Protein AF-A0A7S2NGG2-F1 (afdb_monomer)

InterPro domains:
  IPR005821 Ion transport domain [PF00520] (31-151)
  IPR027359 Voltage-dependent channel domain superfamily [G3DSA:1.20.120.350] (20-150)
  IPR050599 Voltage-dependent calcium channel alpha-1 subunit [PTHR45628] (9-150)

Sequence (159 aa):
EPHELGPFMRRVQAIQEQGVEVLDSTEVQIASACMIMLNAVVIGLETDIEWIGWNWVENLFLILFTTELAVRMLIITPKSYFACQDNPELVWNLFDFTIVSMGLVDFCATVLAPNGTSPGGFATVFRIIRLCRILRMFRIIRFLKQLYLLAYGFVEAAL

Secondary structure (DSSP, 8-state):
--TT--HHHHHHHHHHHHHHHHHHSHHHHHHHHHHHHHHHHHHHHHHH---TTHHHHHHHHHHHHHHHHHHHHHHHHHHHHHS-SS-THHHHHHHHHHHHHHHHHHHHHHHH--S----THHHHHHHHHHHHGGGGGGGHHHHHHHHHHHHHHHHHHH-

Foldseek 3Di:
DPPDDDPVNVVLVVQLVVLVVVCPDPVNVVVLVVLLVVLVVLVVVVVVDPDPCSVVVNLVSLVVNLVSLVSVCVSCVVVVVVVPDDDPVVVVSVVVVVLSVLSVVLVVCCVVPVDDDDDPVVVVSNVVNVVSPVVVSCVVVVVVVVVVVVVVVVVVVVD

Structure (mmCIF, N/CA/C/O backbone):
data_AF-A0A7S2NGG2-F1
#
_entry.id   AF-A0A7S2NGG2-F1
#
loop_
_atom_site.group_PDB
_atom_site.id
_atom_site.type_symbol
_atom_site.label_atom_id
_atom_site.label_alt_id
_atom_site.label_comp_id
_atom_site.label_asym_id
_atom_site.label_entity_id
_atom_site.label_seq_id
_atom_site.pdbx_PDB_ins_code
_atom_site.Cartn_x
_atom_site.Cartn_y
_atom_site.Cartn_z
_atom_site.occupancy
_atom_site.B_iso_or_equiv
_atom_site.auth_seq_id
_atom_site.auth_comp_id
_atom_site.auth_asym_id
_atom_site.auth_atom_id
_atom_site.pdbx_PDB_model_num
ATOM 1 N N . GLU A 1 1 ? -19.816 15.841 28.993 1.00 41.50 1 GLU A N 1
ATOM 2 C CA . GLU A 1 1 ? -21.142 15.400 28.507 1.00 41.50 1 GLU A CA 1
ATOM 3 C C . GLU A 1 1 ? -21.138 15.382 26.978 1.00 41.50 1 GLU A C 1
ATOM 5 O O . GLU A 1 1 ? -20.596 16.317 26.405 1.00 41.50 1 GLU A O 1
ATOM 10 N N . PRO A 1 2 ? -21.660 14.338 26.306 1.00 49.88 2 PRO A N 1
ATOM 11 C CA . PRO A 1 2 ? -21.612 14.179 24.845 1.00 49.88 2 PRO A CA 1
ATOM 12 C C . PRO A 1 2 ? -22.859 14.735 24.116 1.00 49.88 2 PRO A C 1
ATOM 14 O O . PRO A 1 2 ? -23.232 14.263 23.043 1.00 49.88 2 PRO A O 1
ATOM 17 N N . HIS A 1 3 ? -23.530 15.728 24.697 1.00 54.78 3 HIS A N 1
ATOM 18 C CA . HIS A 1 3 ? -24.519 16.569 24.017 1.00 54.78 3 HIS A CA 1
ATOM 19 C C . HIS A 1 3 ? -23.716 17.757 23.465 1.00 54.78 3 HIS A C 1
ATOM 21 O O . HIS A 1 3 ? -23.214 18.531 24.260 1.00 54.78 3 HIS A O 1
ATOM 27 N N . GLU A 1 4 ? -23.360 17.884 22.184 1.00 59.75 4 GLU A N 1
ATOM 28 C CA . GLU A 1 4 ? -24.245 18.193 21.059 1.00 59.75 4 GLU A CA 1
ATOM 29 C C . GLU A 1 4 ? -23.593 17.799 19.708 1.00 59.75 4 GLU A C 1
ATOM 31 O O . GLU A 1 4 ? -23.148 18.642 18.930 1.00 59.75 4 GLU A O 1
ATOM 36 N N . LEU A 1 5 ? -23.515 16.508 19.368 1.00 60.72 5 LEU A N 1
ATOM 37 C CA . LEU A 1 5 ? -23.201 16.127 17.982 1.00 60.72 5 LEU A CA 1
ATOM 38 C C . LEU A 1 5 ? -24.435 16.376 17.107 1.00 60.72 5 LEU A C 1
ATOM 40 O O . LEU A 1 5 ? -25.427 15.645 17.195 1.00 60.72 5 LEU A O 1
ATOM 44 N N . GLY A 1 6 ? -24.368 17.415 16.269 1.00 73.44 6 GLY A N 1
ATOM 45 C CA . GLY A 1 6 ? -25.414 17.747 15.304 1.00 73.44 6 GLY A CA 1
ATOM 46 C C . GLY A 1 6 ? -25.789 16.553 14.406 1.00 73.44 6 GLY A C 1
ATOM 47 O O . GLY A 1 6 ? -24.982 15.640 14.207 1.00 73.44 6 GLY A O 1
ATOM 48 N N . PRO A 1 7 ? -27.001 16.535 13.821 1.00 74.12 7 PRO A N 1
ATOM 49 C CA . PRO A 1 7 ? -27.528 15.390 13.067 1.00 74.12 7 PRO A CA 1
ATOM 50 C C . PRO A 1 7 ? -26.636 14.957 11.891 1.00 74.12 7 PRO A C 1
ATOM 52 O O . PRO A 1 7 ? -26.624 13.782 11.526 1.00 74.12 7 PRO A O 1
ATOM 55 N N . PHE A 1 8 ? -25.847 15.880 11.335 1.00 72.81 8 PHE A N 1
ATOM 56 C CA . PHE A 1 8 ? -24.814 15.583 10.343 1.00 72.81 8 PHE A CA 1
ATOM 57 C C . PHE A 1 8 ? -23.698 14.691 10.909 1.00 72.81 8 PHE A C 1
ATOM 59 O O . PHE A 1 8 ? -23.354 13.679 10.304 1.00 72.81 8 PHE A O 1
ATOM 66 N N . MET A 1 9 ? -23.187 15.004 12.100 1.00 69.44 9 MET A N 1
ATOM 67 C CA . MET A 1 9 ? -22.082 14.257 12.701 1.00 69.44 9 MET A CA 1
ATOM 68 C C . MET A 1 9 ? -22.483 12.847 13.126 1.00 69.44 9 MET A C 1
ATOM 70 O O . MET A 1 9 ? -21.687 11.925 12.992 1.00 69.44 9 MET A O 1
ATOM 74 N N . ARG A 1 10 ? -23.735 12.647 13.558 1.00 72.50 10 ARG A N 1
ATOM 75 C CA . ARG A 1 10 ? -24.257 11.301 13.848 1.00 72.50 10 ARG A CA 1
ATOM 76 C C . ARG A 1 10 ? -24.290 10.415 12.604 1.00 72.50 10 ARG A C 1
ATOM 78 O O . ARG A 1 10 ? -23.980 9.233 12.687 1.00 72.50 10 ARG A O 1
ATOM 85 N N . ARG A 1 11 ? -24.628 10.985 11.440 1.00 75.81 11 ARG A N 1
ATOM 86 C CA . ARG A 1 11 ? -24.586 10.260 10.159 1.00 75.81 11 ARG A CA 1
ATOM 87 C C . ARG A 1 11 ? -23.157 9.908 9.762 1.00 75.81 11 ARG A C 1
ATOM 89 O O . ARG A 1 11 ? -22.923 8.790 9.323 1.00 75.81 11 ARG A O 1
ATOM 96 N N . VAL A 1 12 ? -22.215 10.831 9.956 1.00 76.12 12 VAL A N 1
ATOM 97 C CA . VAL A 1 12 ? -20.789 10.572 9.710 1.00 76.12 12 VAL A CA 1
ATOM 98 C C . VAL A 1 12 ? -20.286 9.447 10.616 1.00 76.12 12 VAL A C 1
ATOM 100 O O . VAL A 1 12 ? -19.741 8.477 10.107 1.00 76.12 12 VAL A O 1
ATOM 103 N N . GLN A 1 13 ? -20.545 9.507 11.925 1.00 75.81 13 GLN A N 1
ATOM 104 C CA . GLN A 1 13 ? -20.130 8.461 12.867 1.00 75.81 13 GLN A CA 1
ATOM 105 C C . GLN A 1 13 ? -20.736 7.090 12.540 1.00 75.81 13 GLN A C 1
ATOM 107 O O . GLN A 1 13 ? -20.008 6.102 12.545 1.00 75.81 13 GLN A O 1
ATOM 112 N N . ALA A 1 14 ? -22.021 7.025 12.180 1.00 77.38 14 ALA A N 1
ATOM 113 C CA . ALA A 1 14 ? -22.669 5.769 11.801 1.00 77.38 14 ALA A CA 1
ATOM 114 C C . ALA A 1 14 ? -22.053 5.144 10.535 1.00 77.38 14 ALA A C 1
ATOM 116 O O . ALA A 1 14 ? -21.767 3.949 10.513 1.00 77.38 14 ALA A O 1
ATOM 117 N N . ILE A 1 15 ? -21.787 5.954 9.500 1.00 77.06 15 ILE A N 1
ATOM 118 C CA . ILE A 1 15 ? -21.111 5.491 8.275 1.00 77.06 15 ILE A CA 1
ATOM 119 C C . ILE A 1 15 ? -19.691 5.009 8.594 1.00 77.06 15 ILE A C 1
ATOM 121 O O . ILE A 1 15 ? -19.225 4.022 8.029 1.00 77.06 15 ILE A O 1
ATOM 125 N N . GLN A 1 16 ? -18.997 5.681 9.514 1.00 77.88 16 GLN A N 1
ATOM 126 C CA . GLN A 1 16 ? -17.657 5.279 9.921 1.00 77.88 16 GLN A CA 1
ATOM 127 C C . GLN A 1 16 ? -17.638 3.977 10.711 1.00 77.88 16 GLN A C 1
ATOM 129 O O . GLN A 1 16 ? -16.750 3.167 10.488 1.00 77.88 16 GLN A O 1
ATOM 134 N N . GLU A 1 17 ? -18.567 3.769 11.640 1.00 78.88 17 GLU A N 1
ATOM 135 C CA . GLU A 1 17 ? -18.637 2.526 12.413 1.00 78.88 17 GLU A CA 1
ATOM 136 C C . GLU A 1 17 ? -18.915 1.329 11.511 1.00 78.88 17 GLU A C 1
ATOM 138 O O . GLU A 1 17 ? -18.162 0.359 11.557 1.00 78.88 17 GLU A O 1
ATOM 143 N N . GLN A 1 18 ? -19.887 1.458 10.605 1.00 81.62 18 GLN A N 1
ATOM 144 C CA . GLN A 1 18 ? -20.152 0.443 9.584 1.00 81.62 18 GLN A CA 1
ATOM 145 C C . GLN A 1 18 ? -18.936 0.214 8.680 1.00 81.62 18 GLN A C 1
ATOM 147 O O . GLN A 1 18 ? -18.578 -0.922 8.380 1.00 81.62 18 GLN A O 1
ATOM 152 N N . GLY A 1 19 ? -18.262 1.287 8.261 1.00 80.44 19 GLY A N 1
ATOM 153 C CA . GLY A 1 19 ? -17.056 1.186 7.447 1.00 80.44 19 GLY A CA 1
ATOM 154 C C . GLY A 1 19 ? -15.907 0.485 8.172 1.00 80.44 19 GLY A C 1
ATOM 155 O O . GLY A 1 19 ? -15.213 -0.325 7.568 1.00 80.44 19 GLY A O 1
ATOM 156 N N . VAL A 1 20 ? -15.699 0.770 9.460 1.00 78.31 20 VAL A N 1
ATOM 157 C CA . VAL A 1 20 ? -14.659 0.124 10.272 1.00 78.31 20 VAL A CA 1
ATOM 158 C C . VAL A 1 20 ? -14.960 -1.360 10.447 1.00 78.31 20 VAL A C 1
ATOM 160 O O . VAL A 1 20 ? -14.053 -2.161 10.275 1.00 78.31 20 VAL A O 1
ATOM 163 N N . GLU A 1 21 ? -16.211 -1.733 10.705 1.00 81.75 21 GLU A N 1
ATOM 164 C CA . GLU A 1 21 ? -16.620 -3.137 10.829 1.00 81.75 21 GLU A CA 1
ATOM 165 C C . GLU A 1 21 ? -16.364 -3.922 9.532 1.00 81.75 21 GLU A C 1
ATOM 167 O O . GLU A 1 21 ? -15.794 -5.011 9.553 1.00 81.75 21 GLU A O 1
ATOM 172 N N . VAL A 1 22 ? -16.677 -3.327 8.376 1.00 82.56 22 VAL A N 1
ATOM 173 C CA . VAL A 1 22 ? -16.366 -3.924 7.067 1.00 82.56 22 VAL A CA 1
ATOM 174 C C . VAL A 1 22 ? -14.855 -4.028 6.841 1.00 82.56 22 VAL A C 1
ATOM 176 O O . VAL A 1 22 ? -14.370 -5.038 6.336 1.00 82.56 22 VAL A O 1
ATOM 179 N N . LEU A 1 23 ? -14.085 -3.007 7.217 1.00 80.94 23 LEU A N 1
ATOM 180 C CA . LEU A 1 23 ? -12.629 -2.983 7.049 1.00 80.94 23 LEU A CA 1
ATOM 181 C C . LEU A 1 23 ? -11.880 -3.931 7.990 1.00 80.94 23 LEU A C 1
ATOM 183 O O . LEU A 1 23 ? -10.753 -4.324 7.662 1.00 80.94 23 LEU A O 1
ATOM 187 N N . ASP A 1 24 ? -12.465 -4.230 9.148 1.00 81.50 24 ASP A N 1
ATOM 188 C CA . ASP A 1 24 ? -11.937 -5.157 10.150 1.00 81.50 24 ASP A CA 1
ATOM 189 C C . ASP A 1 24 ? -12.388 -6.602 9.897 1.00 81.50 24 ASP A C 1
ATOM 191 O O . ASP A 1 24 ? -11.898 -7.534 10.532 1.00 81.50 24 ASP A O 1
ATOM 195 N N . SER A 1 25 ? -13.271 -6.811 8.916 1.00 87.44 25 SER A N 1
ATOM 196 C CA . SER A 1 25 ? -13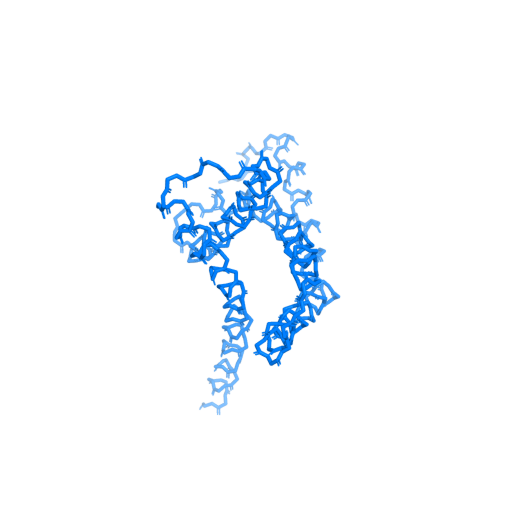.656 -8.148 8.485 1.00 87.44 25 SER A CA 1
ATOM 197 C C . SER A 1 25 ? -12.437 -8.968 8.052 1.00 87.44 25 SER A C 1
ATOM 199 O O . SER A 1 25 ? -11.528 -8.499 7.355 1.00 87.44 25 SER A O 1
ATOM 201 N N . THR A 1 26 ? -12.437 -10.239 8.450 1.00 84.56 26 THR A N 1
ATOM 202 C CA . THR A 1 26 ? -11.350 -11.180 8.156 1.00 84.56 26 THR A CA 1
ATOM 203 C C . THR A 1 26 ? -11.121 -11.330 6.653 1.00 84.56 26 THR A C 1
ATOM 205 O O . THR A 1 26 ? -9.983 -11.473 6.214 1.00 84.56 26 THR A O 1
ATOM 208 N N . GLU A 1 27 ? -12.182 -11.232 5.851 1.00 88.19 27 GLU A N 1
ATOM 209 C CA . GLU A 1 27 ? -12.108 -11.307 4.392 1.00 88.19 27 GLU A CA 1
ATOM 210 C C . GLU A 1 27 ? -11.266 -10.169 3.806 1.00 88.19 27 GLU A C 1
ATOM 212 O O . GLU A 1 27 ? -10.350 -10.419 3.020 1.00 88.19 27 GLU A O 1
ATOM 217 N N . VAL A 1 28 ? -11.514 -8.926 4.233 1.00 84.50 28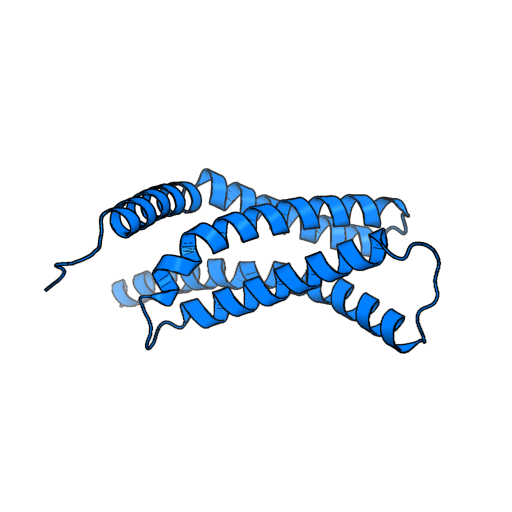 VAL A N 1
ATOM 218 C CA . VAL A 1 28 ? -10.768 -7.753 3.755 1.00 84.50 28 VAL A CA 1
ATOM 219 C C . VAL A 1 28 ? -9.324 -7.793 4.254 1.00 84.50 28 VAL A C 1
ATOM 221 O O . VAL A 1 28 ? -8.401 -7.488 3.497 1.00 84.50 28 VAL A O 1
ATOM 224 N N . GLN A 1 29 ? -9.095 -8.215 5.501 1.00 83.56 29 GLN A N 1
ATOM 225 C CA . GLN A 1 29 ? -7.738 -8.360 6.028 1.00 83.56 29 GLN A CA 1
ATOM 226 C C . GLN A 1 29 ? -6.932 -9.410 5.245 1.00 83.56 29 GLN A C 1
ATOM 228 O O . GLN A 1 29 ? -5.812 -9.120 4.819 1.00 83.56 29 GLN A O 1
ATOM 233 N N . ILE A 1 30 ? -7.506 -10.590 4.981 1.00 86.00 30 ILE A N 1
ATOM 234 C CA . ILE A 1 30 ? -6.854 -11.647 4.191 1.00 86.00 30 ILE A CA 1
ATOM 235 C C . ILE A 1 30 ? -6.613 -11.174 2.757 1.00 86.00 30 ILE A C 1
ATOM 237 O O . ILE A 1 30 ? -5.511 -11.355 2.244 1.00 86.00 30 ILE A O 1
ATOM 241 N N . ALA A 1 31 ? -7.591 -10.520 2.123 1.00 86.69 31 ALA A N 1
ATOM 242 C CA . ALA A 1 31 ? -7.431 -9.972 0.779 1.00 86.69 31 ALA A CA 1
ATOM 243 C C . ALA A 1 31 ? -6.256 -8.982 0.709 1.00 86.69 31 ALA A C 1
ATOM 245 O O . ALA A 1 31 ? -5.391 -9.117 -0.160 1.00 86.69 31 ALA A O 1
ATOM 246 N N . SER A 1 32 ? -6.161 -8.059 1.671 1.00 82.50 32 SER A N 1
ATOM 247 C CA . SER A 1 32 ? -5.067 -7.085 1.741 1.00 82.50 32 SER A CA 1
ATOM 248 C C . SER A 1 32 ? -3.700 -7.758 1.941 1.00 82.50 32 SER A C 1
ATOM 250 O O . SER A 1 32 ? -2.726 -7.412 1.268 1.00 82.50 32 SER A O 1
ATOM 252 N N . ALA A 1 33 ? -3.624 -8.785 2.794 1.00 82.69 33 ALA A N 1
ATOM 253 C CA . ALA A 1 33 ? -2.401 -9.547 3.031 1.00 82.69 33 ALA A CA 1
ATOM 254 C C . ALA A 1 33 ? -1.977 -10.344 1.788 1.00 82.69 33 ALA A C 1
ATOM 256 O O . ALA A 1 33 ? -0.809 -10.306 1.395 1.00 82.69 33 ALA A O 1
ATOM 257 N N . CYS A 1 34 ? -2.921 -11.009 1.118 1.00 87.44 34 CYS A N 1
ATOM 258 C CA . CYS A 1 34 ? -2.674 -11.706 -0.140 1.00 87.44 34 CYS A CA 1
ATOM 259 C C . CYS A 1 34 ? -2.162 -10.752 -1.224 1.00 87.44 34 CYS A C 1
ATOM 261 O O . CYS A 1 34 ? -1.211 -11.089 -1.926 1.00 87.44 34 CYS A O 1
ATOM 263 N N . MET A 1 35 ? -2.730 -9.549 -1.342 1.00 82.50 35 MET A N 1
ATOM 264 C CA . MET A 1 35 ? -2.263 -8.548 -2.304 1.00 82.50 35 MET A CA 1
ATOM 265 C C . MET A 1 35 ? -0.839 -8.064 -2.007 1.00 82.50 35 MET A C 1
ATOM 267 O O . MET A 1 35 ? -0.046 -7.927 -2.938 1.00 82.50 35 MET A O 1
ATOM 271 N N . ILE A 1 36 ? -0.481 -7.854 -0.734 1.00 83.06 36 ILE A N 1
ATOM 272 C CA . ILE A 1 36 ? 0.892 -7.495 -0.336 1.00 83.06 36 ILE A CA 1
ATOM 273 C C . ILE A 1 36 ? 1.869 -8.617 -0.711 1.00 83.06 36 ILE A C 1
ATOM 275 O O . ILE A 1 36 ? 2.918 -8.348 -1.297 1.00 83.06 36 ILE A O 1
ATOM 279 N N . MET A 1 37 ? 1.512 -9.871 -0.425 1.00 84.94 37 MET A N 1
ATOM 280 C CA . MET A 1 37 ? 2.331 -11.039 -0.764 1.00 84.94 37 MET A CA 1
ATOM 281 C C . MET A 1 37 ? 2.523 -11.181 -2.276 1.00 84.94 37 MET A C 1
ATOM 283 O O . MET A 1 37 ? 3.645 -11.369 -2.741 1.00 84.94 37 MET A O 1
ATOM 287 N 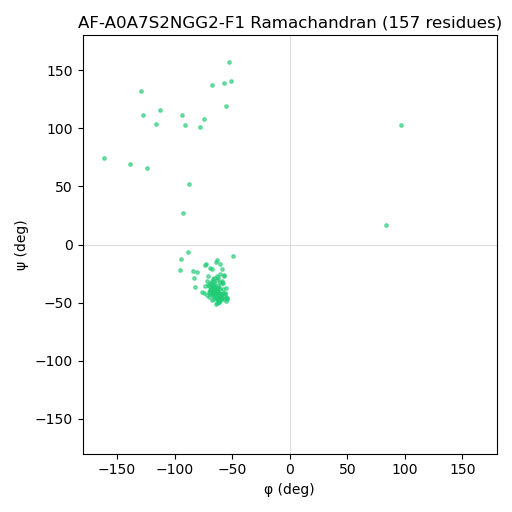N . LEU A 1 38 ? 1.449 -11.036 -3.057 1.00 87.38 38 LEU A N 1
ATOM 288 C CA . LEU A 1 38 ? 1.517 -11.068 -4.519 1.00 87.38 38 LEU A CA 1
ATOM 289 C C . LEU A 1 38 ? 2.391 -9.936 -5.066 1.00 87.38 38 LEU A C 1
ATOM 291 O O . LEU A 1 38 ? 3.213 -10.176 -5.946 1.00 87.38 38 LEU A O 1
ATOM 295 N N . ASN A 1 39 ? 2.271 -8.722 -4.524 1.00 84.06 39 ASN A N 1
ATOM 296 C CA . ASN A 1 39 ? 3.111 -7.599 -4.932 1.00 84.06 39 ASN A CA 1
ATOM 297 C C . ASN A 1 39 ? 4.601 -7.848 -4.634 1.00 84.06 39 ASN A C 1
ATOM 299 O O . ASN A 1 39 ? 5.447 -7.518 -5.462 1.00 84.06 39 ASN A O 1
ATOM 303 N N . ALA A 1 40 ? 4.924 -8.488 -3.507 1.00 83.50 40 ALA A N 1
ATOM 304 C CA . ALA A 1 40 ? 6.293 -8.883 -3.184 1.00 83.50 40 ALA A CA 1
ATOM 305 C C . ALA A 1 40 ? 6.855 -9.930 -4.149 1.00 83.50 40 ALA A C 1
ATOM 307 O O . ALA A 1 40 ? 7.993 -9.799 -4.596 1.00 83.50 40 ALA A O 1
ATOM 308 N N . VAL A 1 41 ? 6.047 -10.924 -4.527 1.00 87.25 41 VAL A N 1
ATOM 309 C CA . VAL A 1 41 ? 6.435 -11.913 -5.543 1.00 87.25 41 VAL A CA 1
ATOM 310 C C . VAL A 1 41 ? 6.680 -11.240 -6.892 1.00 87.25 41 VAL A C 1
ATOM 312 O O . VAL A 1 41 ? 7.686 -11.530 -7.529 1.00 87.25 41 VAL A O 1
ATOM 315 N N . VAL A 1 42 ? 5.812 -10.314 -7.314 1.00 85.44 42 VAL A N 1
ATOM 316 C CA . VAL A 1 42 ? 5.986 -9.566 -8.571 1.00 85.44 42 VAL A CA 1
ATOM 317 C C . VAL A 1 42 ? 7.304 -8.790 -8.582 1.00 85.44 42 VAL A C 1
ATOM 319 O O . VAL A 1 42 ? 8.032 -8.876 -9.561 1.00 85.44 42 VAL A O 1
ATOM 322 N N . ILE A 1 43 ? 7.648 -8.101 -7.491 1.00 83.12 43 ILE A N 1
ATOM 323 C CA . ILE A 1 43 ? 8.922 -7.367 -7.376 1.00 83.12 43 ILE A CA 1
ATOM 324 C C . ILE A 1 43 ? 10.126 -8.325 -7.396 1.00 83.12 43 ILE A C 1
ATOM 326 O O . ILE A 1 43 ? 11.155 -8.025 -8.000 1.00 83.12 43 ILE A O 1
ATOM 330 N N . GLY A 1 44 ? 9.995 -9.505 -6.780 1.00 86.62 44 GLY A N 1
ATOM 331 C CA . GLY A 1 44 ? 11.008 -10.559 -6.873 1.00 86.62 44 GLY A CA 1
ATOM 332 C C . GLY A 1 44 ? 11.218 -11.034 -8.313 1.00 86.62 44 GLY A C 1
ATOM 333 O O . GLY A 1 44 ? 12.348 -11.097 -8.782 1.00 86.62 44 GLY A O 1
ATOM 334 N N . LEU A 1 45 ? 10.130 -11.290 -9.043 1.00 87.19 45 LEU A N 1
ATOM 335 C CA . LEU A 1 45 ? 10.177 -11.724 -10.443 1.00 87.19 45 LEU A CA 1
ATOM 336 C C . LEU A 1 45 ? 10.682 -10.632 -11.397 1.00 87.19 45 LEU A C 1
ATOM 338 O O . LEU A 1 45 ? 11.370 -10.952 -12.363 1.00 87.19 45 LEU A O 1
ATOM 342 N N . GLU A 1 46 ? 10.380 -9.359 -11.124 1.00 82.75 46 GLU A N 1
ATOM 343 C CA . GLU A 1 46 ? 10.910 -8.210 -11.875 1.00 82.75 46 GLU A CA 1
ATOM 344 C C . GLU A 1 46 ? 12.447 -8.164 -11.823 1.00 82.75 46 GLU A C 1
ATOM 346 O O . GLU A 1 46 ? 13.082 -7.741 -12.785 1.00 82.75 46 GLU A O 1
ATOM 351 N N . THR A 1 47 ? 13.051 -8.640 -10.726 1.00 82.56 47 THR A N 1
ATOM 352 C CA . THR A 1 47 ? 14.513 -8.643 -10.545 1.00 82.56 47 THR A CA 1
ATOM 353 C C . THR A 1 47 ? 15.213 -9.650 -11.463 1.00 82.56 47 THR A C 1
ATOM 355 O O . THR A 1 47 ? 16.304 -9.369 -11.954 1.00 82.56 47 THR A O 1
ATOM 358 N N . ASP A 1 48 ? 14.586 -10.801 -11.720 1.00 86.12 48 ASP A N 1
ATOM 359 C CA . ASP A 1 48 ? 15.186 -11.887 -12.507 1.00 86.12 48 ASP A CA 1
ATOM 360 C C . ASP A 1 48 ? 14.792 -11.846 -13.995 1.00 86.12 48 ASP A C 1
ATOM 362 O O . ASP A 1 48 ? 15.482 -12.421 -14.840 1.00 86.12 48 ASP A O 1
ATOM 366 N N . ILE A 1 49 ? 13.674 -11.193 -14.334 1.00 87.38 49 ILE A N 1
ATOM 367 C CA . ILE A 1 49 ? 13.102 -11.188 -15.684 1.00 87.38 49 ILE A CA 1
ATOM 368 C C . ILE A 1 49 ? 12.855 -9.752 -16.144 1.00 87.38 49 ILE A C 1
ATOM 370 O O . ILE A 1 49 ? 11.918 -9.094 -15.696 1.00 87.38 49 ILE A O 1
ATOM 374 N N . GLU A 1 50 ? 13.609 -9.288 -17.139 1.00 82.12 50 GLU A N 1
ATOM 375 C CA . GLU A 1 50 ? 13.352 -7.992 -17.772 1.00 82.12 50 GLU A CA 1
ATOM 376 C C . GLU A 1 50 ? 12.172 -8.089 -18.756 1.00 82.12 50 G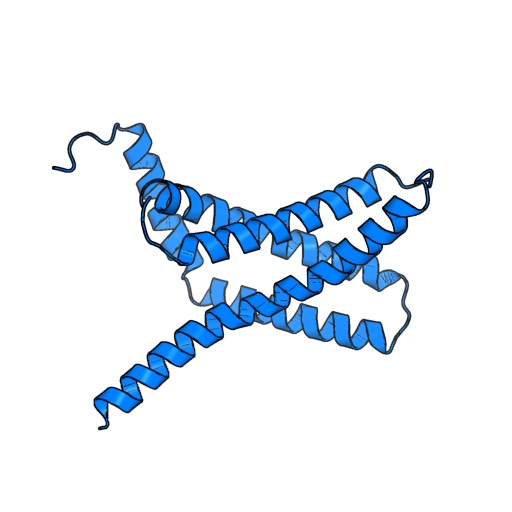LU A C 1
ATOM 378 O O . GLU A 1 50 ? 12.307 -8.555 -19.889 1.00 82.12 50 GLU A O 1
ATOM 383 N N . TRP A 1 51 ? 10.986 -7.637 -18.335 1.00 83.06 51 TRP A N 1
ATOM 384 C CA . TRP A 1 51 ? 9.793 -7.577 -19.186 1.00 83.06 51 TRP A CA 1
ATOM 385 C C . TRP A 1 51 ? 9.128 -6.199 -19.151 1.00 83.06 51 TRP A C 1
ATOM 387 O O . TRP A 1 51 ? 8.850 -5.627 -18.102 1.00 83.06 51 TRP A O 1
ATOM 397 N N . ILE A 1 52 ? 8.800 -5.659 -20.326 1.00 79.38 52 ILE A N 1
ATOM 398 C CA . ILE A 1 52 ? 8.224 -4.309 -20.444 1.00 79.38 52 ILE A CA 1
ATOM 399 C C . ILE A 1 52 ? 6.808 -4.204 -19.845 1.00 79.38 52 ILE A C 1
ATOM 401 O O . ILE A 1 52 ? 6.353 -3.111 -19.499 1.00 79.38 52 ILE A O 1
ATOM 405 N N . GLY A 1 53 ? 6.124 -5.348 -19.707 1.00 82.50 53 GLY A N 1
ATOM 406 C CA . GLY A 1 53 ? 4.782 -5.467 -19.140 1.00 82.50 53 GLY A CA 1
ATOM 407 C C . GLY A 1 53 ? 4.716 -5.288 -17.623 1.00 82.50 53 GLY A C 1
ATOM 408 O O . GLY A 1 53 ? 3.633 -4.998 -17.114 1.00 82.50 53 GLY A O 1
ATOM 409 N N . TRP A 1 54 ? 5.845 -5.376 -16.905 1.00 81.06 54 TRP A N 1
ATOM 410 C CA . TRP A 1 54 ? 5.871 -5.205 -15.448 1.00 81.06 54 TRP A CA 1
ATOM 411 C C . TRP A 1 54 ? 5.284 -3.865 -15.017 1.00 81.06 54 TRP A C 1
ATOM 413 O O . TRP A 1 54 ? 4.427 -3.835 -14.144 1.00 81.06 54 TRP A O 1
ATOM 423 N N . ASN A 1 55 ? 5.597 -2.782 -15.732 1.00 76.50 55 ASN A N 1
ATOM 424 C CA . ASN A 1 55 ? 5.062 -1.452 -15.431 1.00 76.50 55 ASN A CA 1
ATOM 425 C C . ASN A 1 55 ? 3.525 -1.406 -15.395 1.00 76.50 55 ASN A C 1
ATOM 427 O O . ASN A 1 55 ? 2.942 -0.706 -14.571 1.00 76.50 55 ASN A O 1
ATOM 431 N N . TRP A 1 56 ? 2.852 -2.150 -16.277 1.00 80.56 56 TRP A N 1
ATOM 432 C CA . TRP A 1 56 ? 1.388 -2.199 -16.315 1.00 80.56 56 TRP A CA 1
ATOM 433 C C . TRP A 1 56 ? 0.818 -2.977 -15.134 1.00 80.56 56 TRP A C 1
ATOM 435 O O . TRP A 1 56 ? -0.138 -2.527 -14.504 1.00 80.56 56 TRP A O 1
ATOM 445 N N . VAL A 1 57 ? 1.427 -4.121 -14.819 1.00 82.69 57 VAL A N 1
ATOM 446 C CA . VAL A 1 57 ? 1.048 -4.960 -13.676 1.00 82.69 57 VAL A CA 1
ATOM 447 C C . VAL A 1 57 ? 1.238 -4.187 -12.373 1.00 82.69 57 VAL A C 1
ATOM 449 O O . VAL A 1 57 ? 0.339 -4.127 -11.539 1.00 82.69 57 VAL A O 1
ATOM 452 N N . GLU A 1 58 ? 2.377 -3.523 -12.224 1.00 77.31 58 GLU A N 1
ATOM 453 C CA . GLU A 1 58 ? 2.694 -2.702 -11.063 1.00 77.31 58 GLU A CA 1
ATOM 454 C C . GLU A 1 58 ? 1.752 -1.517 -10.905 1.00 77.31 58 GLU A C 1
ATOM 456 O O . GLU A 1 58 ? 1.275 -1.272 -9.800 1.00 77.31 58 GLU A O 1
ATOM 461 N N . ASN A 1 59 ? 1.438 -0.811 -11.994 1.00 76.81 59 ASN A N 1
ATOM 462 C CA . ASN A 1 59 ? 0.473 0.284 -11.964 1.00 76.81 59 ASN A CA 1
ATOM 463 C C . ASN A 1 59 ? -0.925 -0.212 -11.577 1.00 76.81 59 ASN A C 1
ATOM 465 O O . ASN A 1 59 ? -1.612 0.451 -10.803 1.00 76.81 59 ASN A O 1
ATOM 469 N N . LEU A 1 60 ? -1.337 -1.392 -12.049 1.00 83.06 60 LEU A N 1
ATOM 470 C CA . LEU A 1 60 ? -2.611 -1.996 -11.667 1.00 83.06 60 LEU A CA 1
ATOM 471 C C . LEU A 1 60 ? -2.656 -2.318 -10.166 1.00 83.06 60 LEU A C 1
ATOM 473 O O . LEU A 1 60 ? -3.590 -1.899 -9.481 1.00 83.06 60 LEU A O 1
ATOM 477 N N . PHE A 1 61 ? -1.635 -2.999 -9.636 1.00 80.00 61 PHE A N 1
ATOM 478 C CA . PHE A 1 61 ? -1.521 -3.262 -8.196 1.00 80.00 61 PHE A CA 1
ATOM 479 C C . PHE A 1 61 ? -1.450 -1.967 -7.388 1.00 80.00 61 PHE A C 1
ATOM 481 O O . PHE A 1 61 ? -2.054 -1.865 -6.321 1.00 80.00 61 PHE A O 1
ATOM 488 N N . LEU A 1 62 ? -0.747 -0.957 -7.904 1.00 75.50 62 LEU A N 1
ATOM 489 C CA . LEU A 1 62 ? -0.637 0.346 -7.270 1.00 75.50 62 LEU A CA 1
ATOM 490 C C . LEU A 1 62 ? -2.002 1.008 -7.145 1.00 75.50 62 LEU A C 1
ATOM 492 O O . LEU A 1 62 ? -2.302 1.487 -6.056 1.00 75.50 62 LEU A O 1
ATOM 496 N N . ILE A 1 63 ? -2.801 1.024 -8.214 1.00 77.81 63 ILE A N 1
ATOM 497 C CA . ILE A 1 63 ? -4.142 1.617 -8.226 1.00 77.81 63 ILE A CA 1
ATOM 498 C C . ILE A 1 63 ? -5.054 0.866 -7.262 1.00 77.81 63 ILE A C 1
ATOM 500 O O . ILE A 1 63 ? -5.634 1.500 -6.388 1.00 77.81 63 ILE A O 1
ATOM 504 N N . LEU A 1 64 ? -5.125 -0.465 -7.360 1.00 81.56 64 LEU A N 1
ATOM 505 C CA . LEU A 1 64 ? -5.966 -1.287 -6.483 1.00 81.56 64 LEU A CA 1
ATOM 506 C C . LEU A 1 64 ? -5.651 -1.029 -5.005 1.00 81.56 64 LEU A C 1
ATOM 508 O O . LEU A 1 64 ? -6.544 -0.716 -4.219 1.00 81.56 64 LEU A O 1
ATOM 512 N N . PHE A 1 65 ? -4.367 -1.056 -4.652 1.00 73.88 65 PHE A N 1
ATOM 513 C CA . PHE A 1 65 ? -3.916 -0.846 -3.284 1.00 73.88 65 PHE A CA 1
ATOM 514 C C . PHE A 1 65 ? -4.104 0.598 -2.813 1.00 73.88 65 PHE A C 1
ATOM 516 O O . PHE A 1 65 ? -4.509 0.840 -1.679 1.00 73.88 65 PHE A O 1
ATOM 523 N N . THR A 1 66 ? -3.829 1.576 -3.679 1.00 73.88 66 THR A N 1
ATOM 524 C CA . THR A 1 66 ? -4.067 2.995 -3.396 1.00 73.88 66 THR A CA 1
ATOM 525 C C . THR A 1 66 ? -5.553 3.249 -3.148 1.00 73.88 66 THR A C 1
ATOM 527 O O . THR A 1 66 ? -5.880 3.951 -2.196 1.00 73.88 66 THR A O 1
ATOM 530 N N . THR A 1 67 ? -6.453 2.675 -3.949 1.00 79.12 67 THR A N 1
ATOM 531 C CA . THR A 1 67 ? -7.902 2.839 -3.785 1.00 79.12 67 THR A CA 1
ATOM 532 C C . THR A 1 67 ? -8.399 2.173 -2.508 1.00 79.12 67 THR A C 1
ATOM 534 O O . THR A 1 67 ? -9.096 2.824 -1.732 1.00 79.12 67 THR A O 1
ATOM 537 N N . GLU A 1 68 ? -8.005 0.925 -2.243 1.00 80.94 68 GLU A N 1
ATOM 538 C CA . GLU A 1 68 ? -8.351 0.222 -1.002 1.00 80.94 68 GLU A CA 1
ATOM 539 C C . GLU A 1 68 ? -7.922 1.032 0.229 1.00 80.94 68 GLU A C 1
ATOM 541 O O . GLU A 1 68 ? -8.701 1.246 1.162 1.00 80.94 68 GLU A O 1
ATOM 546 N N . LEU A 1 69 ? -6.699 1.564 0.208 1.00 72.25 69 LEU A N 1
ATOM 547 C CA . LEU A 1 69 ? -6.198 2.366 1.311 1.00 72.25 69 LEU A CA 1
ATOM 548 C C . LEU A 1 69 ? -6.799 3.751 1.414 1.00 72.25 69 LEU A C 1
ATOM 550 O O . LEU A 1 69 ? -6.988 4.230 2.529 1.00 72.25 69 LEU A O 1
ATOM 554 N N . ALA A 1 70 ? -7.091 4.404 0.296 1.00 75.81 70 ALA A N 1
ATOM 555 C CA . ALA A 1 70 ? -7.789 5.677 0.312 1.00 75.81 70 ALA A CA 1
ATOM 556 C C . ALA A 1 70 ? -9.166 5.503 0.962 1.00 75.81 70 ALA A C 1
ATOM 558 O O . ALA A 1 70 ? -9.533 6.296 1.823 1.00 75.81 70 ALA A O 1
ATOM 559 N N . VAL A 1 71 ? -9.886 4.422 0.641 1.00 77.00 71 VAL A N 1
ATOM 560 C CA . VAL A 1 71 ? -11.159 4.080 1.290 1.00 77.00 71 VAL A CA 1
ATOM 561 C C . VAL A 1 71 ? -10.959 3.823 2.786 1.00 77.00 71 VAL A C 1
ATOM 563 O O . VAL A 1 71 ? -11.641 4.440 3.606 1.00 77.00 71 VAL A O 1
ATOM 566 N N . ARG A 1 72 ? -9.975 2.992 3.158 1.00 75.31 72 ARG A N 1
ATOM 567 C CA . ARG A 1 72 ? -9.638 2.703 4.564 1.00 75.31 72 ARG A CA 1
ATOM 568 C C . ARG A 1 72 ? -9.322 3.981 5.344 1.00 75.31 72 ARG A C 1
ATOM 570 O O . ARG A 1 72 ? -9.801 4.176 6.458 1.00 75.31 72 ARG A O 1
ATOM 577 N N . MET A 1 73 ? -8.572 4.889 4.736 1.00 69.38 73 MET A N 1
ATOM 578 C CA . MET A 1 73 ? -8.207 6.166 5.326 1.00 69.38 73 MET A CA 1
ATOM 579 C C . MET A 1 73 ? -9.393 7.115 5.445 1.00 69.38 73 MET A C 1
ATOM 581 O O . MET A 1 73 ? -9.577 7.704 6.499 1.00 69.38 73 MET A O 1
ATOM 585 N N . LEU A 1 74 ? -10.225 7.264 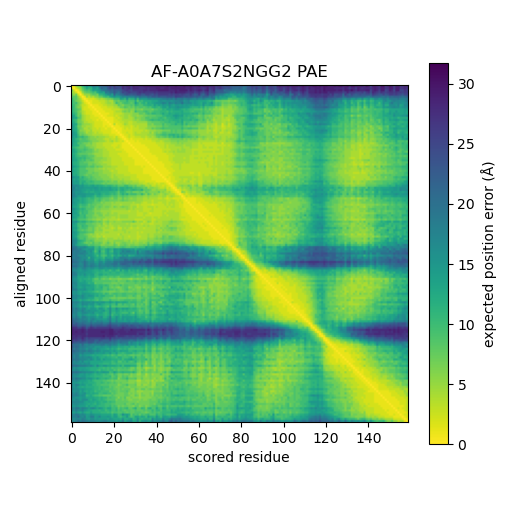4.416 1.00 71.38 74 LEU A N 1
ATOM 586 C CA . LEU A 1 74 ? -11.399 8.140 4.476 1.00 71.38 74 LEU A CA 1
ATOM 587 C C . LEU A 1 74 ? -12.380 7.712 5.576 1.00 71.38 74 LEU A C 1
ATOM 589 O O . LEU A 1 74 ? -12.995 8.566 6.211 1.00 71.38 74 LEU A O 1
ATOM 593 N N . ILE A 1 75 ? -12.474 6.410 5.849 1.00 71.50 75 ILE A N 1
ATOM 594 C CA . ILE A 1 75 ? -13.300 5.866 6.931 1.00 71.50 75 ILE A CA 1
ATOM 595 C C . ILE A 1 75 ? -12.662 6.125 8.311 1.00 71.50 75 ILE A C 1
ATOM 597 O O . ILE A 1 75 ? -13.361 6.524 9.246 1.00 71.50 75 ILE A O 1
ATOM 601 N N . ILE A 1 76 ? -11.342 5.958 8.455 1.00 66.62 76 ILE A N 1
ATOM 602 C CA . ILE A 1 76 ? -10.631 6.067 9.747 1.00 66.62 76 ILE A CA 1
ATOM 603 C C . ILE A 1 76 ? -10.299 7.525 10.131 1.00 66.62 76 ILE A C 1
ATOM 605 O O . ILE A 1 76 ? -10.387 7.897 11.304 1.00 66.62 76 ILE A O 1
ATOM 609 N N . THR A 1 77 ? -9.949 8.375 9.163 1.00 62.25 77 THR A N 1
ATOM 610 C CA . THR A 1 77 ? -9.441 9.745 9.368 1.00 62.25 77 THR A CA 1
ATOM 611 C C . THR A 1 77 ? -10.347 10.628 10.230 1.00 62.25 77 THR A C 1
ATOM 613 O O . THR A 1 77 ? -9.824 11.247 11.159 1.00 62.25 77 THR A O 1
ATOM 616 N N . PRO A 1 78 ? -11.682 10.680 10.039 1.00 58.53 78 PRO A N 1
ATOM 617 C CA . PRO A 1 78 ? -12.514 11.546 10.867 1.00 58.53 78 PRO A CA 1
ATOM 618 C C . PRO A 1 78 ? -12.560 11.094 12.335 1.00 58.53 78 PRO A C 1
ATOM 620 O O . PRO A 1 78 ? -12.627 11.943 13.215 1.00 58.53 78 PRO A O 1
ATOM 623 N N . LYS A 1 79 ? -12.433 9.789 12.640 1.00 58.47 79 LYS A N 1
ATOM 624 C CA . LYS A 1 79 ? -12.384 9.303 14.036 1.00 58.47 79 LYS A CA 1
ATOM 625 C C . LYS A 1 79 ? -11.102 9.762 14.741 1.00 58.47 79 LYS A C 1
ATOM 627 O O . LYS A 1 79 ? -11.133 10.111 15.916 1.00 58.47 79 LYS A O 1
ATOM 632 N N . SER A 1 80 ? -9.984 9.784 14.015 1.00 54.09 80 SER A N 1
ATOM 633 C CA . SER A 1 80 ? -8.663 10.103 14.566 1.00 54.09 80 SER A CA 1
ATOM 634 C C . SER A 1 80 ? -8.397 11.612 14.667 1.00 54.09 80 SER A C 1
ATOM 636 O O . SER A 1 80 ? -7.706 12.043 15.583 1.00 54.09 80 SER A O 1
ATOM 638 N N . TYR A 1 81 ? -9.003 12.426 13.794 1.00 51.66 81 TYR A N 1
ATOM 639 C CA . TYR A 1 81 ? -8.902 13.892 13.856 1.00 51.66 81 TYR A CA 1
ATOM 640 C C . TYR A 1 81 ? -9.602 14.485 15.095 1.00 51.66 81 TYR A C 1
ATOM 642 O O . TYR A 1 81 ? -9.158 15.498 15.628 1.00 51.66 81 TYR A O 1
ATOM 650 N N . PHE A 1 82 ? -10.678 13.845 15.578 1.00 51.19 82 PHE A N 1
ATOM 651 C CA . PHE A 1 82 ? -11.372 14.253 16.809 1.00 51.19 82 PHE A CA 1
ATOM 652 C C . PHE A 1 82 ? -10.735 13.695 18.091 1.00 51.19 82 PHE A C 1
ATOM 654 O O . PHE A 1 82 ? -10.890 14.299 19.148 1.00 51.19 82 PHE A O 1
ATOM 661 N N . ALA A 1 83 ? -9.973 12.599 18.012 1.00 54.91 83 ALA A N 1
ATOM 662 C CA . ALA A 1 83 ? -9.148 12.084 19.109 1.00 54.91 83 ALA A CA 1
ATOM 663 C C . ALA A 1 83 ? -7.759 12.748 19.093 1.00 54.91 83 ALA A C 1
ATOM 665 O O . ALA A 1 83 ? -6.722 12.085 19.030 1.00 54.91 83 ALA A O 1
ATOM 666 N N . CYS A 1 84 ? -7.747 14.080 19.059 1.00 47.81 84 CYS A N 1
ATOM 667 C CA . CYS A 1 84 ? -6.524 14.860 19.143 1.00 47.81 84 CYS A CA 1
ATOM 668 C C . CYS A 1 84 ? -5.934 14.684 20.552 1.00 47.81 84 CYS A C 1
ATOM 670 O O . CYS A 1 84 ? -6.690 14.753 21.520 1.00 47.81 84 CYS A O 1
ATOM 672 N N . GLN A 1 85 ? -4.605 14.508 20.623 1.00 51.53 85 GLN A N 1
ATOM 673 C CA . GLN A 1 85 ? -3.760 14.324 21.819 1.00 51.53 85 GLN A CA 1
ATOM 674 C C . GLN A 1 85 ? -3.466 12.831 22.135 1.00 51.53 85 GLN A C 1
ATOM 676 O O . GLN A 1 85 ? -4.308 12.094 22.624 1.00 51.53 85 GLN A O 1
ATOM 681 N N . ASP A 1 86 ? -2.250 12.379 21.800 1.00 55.88 86 ASP A N 1
ATOM 682 C CA . ASP A 1 86 ? -1.587 11.133 22.256 1.00 55.88 86 ASP A CA 1
ATOM 683 C C . ASP A 1 86 ? -1.864 9.772 21.580 1.00 55.88 86 ASP A C 1
ATOM 685 O O . ASP A 1 86 ? -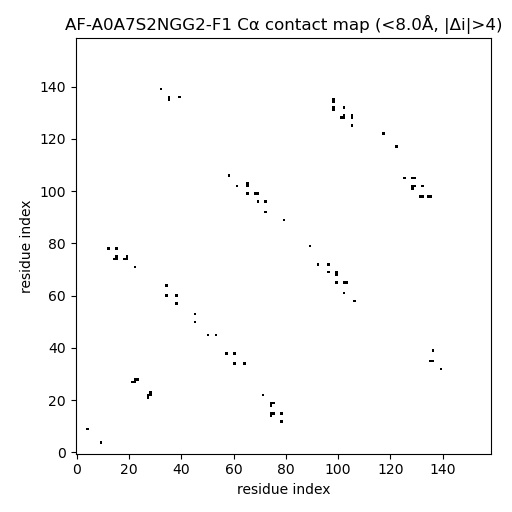1.447 8.738 22.102 1.00 55.88 86 ASP A O 1
ATOM 689 N N . ASN A 1 87 ? -2.440 9.715 20.372 1.00 61.31 87 ASN A N 1
ATOM 690 C CA . ASN A 1 87 ? -2.544 8.441 19.639 1.00 61.31 87 ASN A CA 1
ATOM 691 C C . ASN A 1 87 ? -1.365 8.202 18.663 1.00 61.31 87 ASN A C 1
ATOM 693 O O . ASN A 1 87 ? -1.313 8.845 17.610 1.00 61.31 87 ASN A O 1
ATOM 697 N N . PRO A 1 88 ? -0.459 7.228 18.910 1.00 65.56 88 PRO A N 1
ATOM 698 C CA . PRO A 1 88 ? 0.627 6.872 17.981 1.00 65.56 88 PRO A CA 1
ATOM 699 C C . PRO A 1 88 ? 0.122 6.302 16.641 1.00 65.56 88 PRO A C 1
ATOM 701 O O . PRO A 1 88 ? 0.863 6.249 15.662 1.00 65.56 88 PRO A O 1
ATOM 704 N N . GLU A 1 89 ? -1.151 5.907 16.580 1.00 66.88 89 GLU A N 1
ATOM 705 C CA . GLU A 1 89 ? -1.874 5.489 15.372 1.00 66.88 89 GLU A CA 1
ATOM 706 C C . GLU A 1 89 ? -1.890 6.580 14.280 1.00 66.88 89 GLU A C 1
ATOM 708 O O . GLU A 1 89 ? -1.824 6.268 13.090 1.00 66.88 89 GLU A O 1
ATOM 713 N N . LEU A 1 90 ? -1.918 7.864 14.669 1.00 66.12 90 LEU A N 1
ATOM 714 C CA . LEU A 1 90 ? -1.954 9.001 13.740 1.00 66.12 90 LEU A CA 1
ATOM 715 C C . LEU A 1 90 ? -0.694 9.091 12.877 1.00 66.12 90 LEU A C 1
ATOM 717 O O . LEU A 1 90 ? -0.788 9.371 11.683 1.00 66.12 90 LEU A O 1
ATOM 721 N N . VAL A 1 91 ? 0.477 8.819 13.459 1.00 73.31 91 VAL A N 1
ATOM 722 C CA . VAL A 1 91 ? 1.763 8.869 12.746 1.00 73.31 91 VAL A CA 1
ATOM 723 C C . VAL A 1 91 ? 1.806 7.803 11.655 1.00 73.31 91 VAL A C 1
ATOM 725 O O . VAL A 1 91 ? 2.200 8.087 10.526 1.00 73.31 91 VAL A O 1
ATOM 728 N N . TRP A 1 92 ? 1.335 6.593 11.963 1.00 72.19 92 TRP A N 1
ATOM 729 C CA . TRP A 1 92 ? 1.263 5.505 10.989 1.00 72.19 92 TRP A CA 1
ATOM 730 C C . TRP A 1 92 ? 0.258 5.787 9.874 1.00 72.19 92 TRP A C 1
ATOM 732 O O . TRP A 1 92 ? 0.530 5.494 8.713 1.00 72.19 92 TRP A O 1
ATOM 742 N N . ASN A 1 93 ? -0.878 6.402 10.202 1.00 70.69 93 ASN A N 1
ATOM 743 C CA . ASN A 1 93 ? -1.868 6.786 9.201 1.00 70.69 93 ASN A CA 1
ATOM 744 C C . ASN A 1 93 ? -1.356 7.928 8.304 1.00 70.69 93 ASN A C 1
ATOM 746 O O . ASN A 1 93 ? -1.550 7.889 7.093 1.00 70.69 9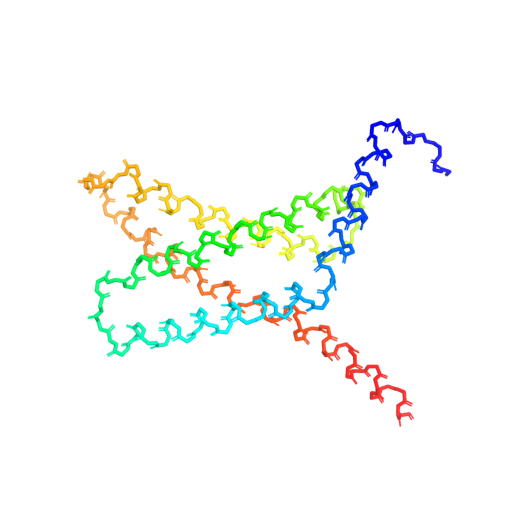3 ASN A O 1
ATOM 750 N N . LEU A 1 94 ? -0.647 8.915 8.858 1.00 75.38 94 LEU A N 1
ATOM 751 C CA . LEU A 1 94 ? -0.041 10.004 8.084 1.00 75.38 94 LEU A CA 1
ATOM 752 C C . LEU A 1 94 ? 1.092 9.504 7.176 1.00 75.38 94 LEU A C 1
ATOM 754 O O . LEU A 1 94 ? 1.209 9.929 6.023 1.00 75.38 94 LEU A O 1
ATOM 758 N N . PHE A 1 95 ? 1.904 8.572 7.672 1.00 74.12 95 PHE A N 1
ATOM 759 C CA . PHE A 1 95 ? 2.907 7.880 6.869 1.00 74.12 95 PHE A CA 1
ATOM 760 C C . PHE A 1 95 ? 2.252 7.147 5.693 1.00 74.12 95 PHE A C 1
ATOM 762 O O . PHE A 1 95 ? 2.663 7.311 4.543 1.00 74.12 95 PHE A O 1
ATOM 769 N N . ASP A 1 96 ? 1.156 6.434 5.957 1.00 73.94 96 ASP A N 1
ATOM 770 C CA . ASP A 1 96 ? 0.391 5.753 4.921 1.00 73.94 96 ASP A CA 1
ATOM 771 C C . ASP A 1 96 ? -0.201 6.711 3.882 1.00 73.94 96 ASP A C 1
ATOM 773 O O . ASP A 1 96 ? -0.141 6.415 2.685 1.00 73.94 96 ASP A O 1
ATOM 777 N N . PHE A 1 97 ? -0.705 7.872 4.308 1.00 74.38 97 PHE A N 1
ATOM 778 C CA . PHE A 1 97 ? -1.194 8.924 3.411 1.00 74.38 97 PHE A CA 1
ATOM 779 C C . PHE A 1 97 ? -0.085 9.471 2.519 1.00 74.38 97 PHE A C 1
ATOM 781 O O . PHE A 1 97 ? -0.276 9.665 1.317 1.00 74.38 97 PHE A O 1
ATOM 788 N N . THR A 1 98 ? 1.096 9.679 3.093 1.00 77.75 98 THR A N 1
ATOM 789 C CA . THR A 1 98 ? 2.262 10.18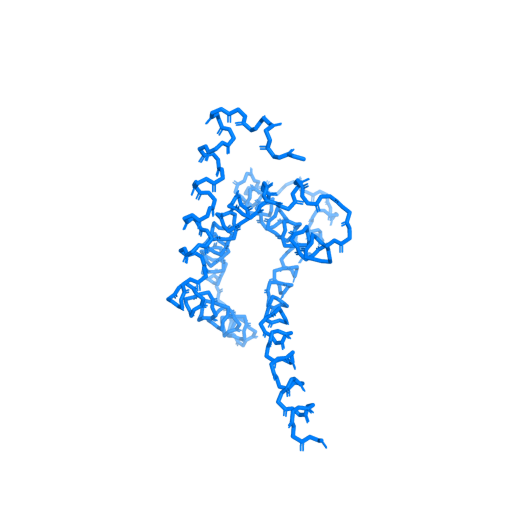8 2.366 1.00 77.75 98 THR A CA 1
ATOM 790 C C . THR A 1 98 ? 2.700 9.200 1.282 1.00 77.75 98 THR A C 1
ATOM 792 O O . THR A 1 98 ? 2.914 9.590 0.137 1.00 77.75 98 THR A O 1
ATOM 795 N N . ILE A 1 99 ? 2.733 7.899 1.587 1.00 74.06 99 ILE A N 1
ATOM 796 C CA . ILE A 1 99 ? 3.047 6.856 0.595 1.00 74.06 99 ILE A CA 1
ATOM 797 C C . ILE A 1 99 ? 1.997 6.798 -0.525 1.00 74.06 99 ILE A C 1
ATOM 799 O O . ILE A 1 99 ? 2.337 6.638 -1.701 1.00 74.06 99 ILE A O 1
ATOM 803 N N . VAL A 1 100 ? 0.711 6.893 -0.174 1.00 71.31 100 VAL A N 1
ATOM 804 C CA . VAL A 1 100 ? -0.391 6.835 -1.147 1.00 71.31 100 VAL A CA 1
ATOM 805 C C . VAL A 1 100 ? -0.365 8.048 -2.080 1.00 71.31 100 VAL A C 1
ATOM 807 O O . VAL A 1 100 ? -0.428 7.885 -3.299 1.00 71.31 100 VAL A O 1
ATOM 810 N N . SER A 1 101 ? -0.214 9.249 -1.521 1.00 75.00 101 SER A N 1
ATOM 811 C CA . SER A 1 101 ? -0.141 10.501 -2.282 1.00 75.00 101 SER A CA 1
ATOM 812 C C . SER A 1 101 ? 1.083 10.561 -3.199 1.00 75.00 101 SER A C 1
ATOM 814 O O . SER A 1 101 ? 0.929 10.937 -4.358 1.00 75.00 101 SER A O 1
ATOM 816 N N . MET A 1 102 ? 2.263 10.109 -2.756 1.00 74.19 102 MET A N 1
ATOM 817 C CA . MET A 1 102 ? 3.444 10.012 -3.629 1.00 74.19 102 MET A CA 1
ATOM 818 C C . MET A 1 102 ? 3.208 9.081 -4.825 1.00 74.19 102 MET A C 1
ATOM 820 O O . MET A 1 102 ? 3.524 9.452 -5.952 1.00 74.19 102 MET A O 1
ATOM 824 N N . GLY A 1 103 ? 2.599 7.908 -4.612 1.00 70.75 103 GLY A N 1
ATOM 825 C CA . GLY A 1 103 ? 2.280 6.983 -5.708 1.00 70.75 103 GLY A CA 1
ATOM 826 C C . GLY A 1 103 ? 1.230 7.528 -6.684 1.00 70.75 103 GLY A C 1
ATOM 827 O O . GLY A 1 103 ? 1.308 7.273 -7.882 1.00 70.75 103 GLY A O 1
ATOM 828 N N . LEU A 1 104 ? 0.263 8.311 -6.194 1.00 72.06 104 LEU A N 1
ATOM 829 C CA . LEU A 1 104 ? -0.730 8.965 -7.049 1.00 72.06 104 LEU A CA 1
ATOM 830 C C . LEU A 1 104 ? -0.101 10.076 -7.902 1.00 72.06 104 LEU A C 1
ATOM 832 O O . LEU A 1 104 ? -0.425 10.204 -9.080 1.00 72.06 104 LEU A O 1
ATOM 836 N N . VAL A 1 105 ? 0.818 10.855 -7.324 1.00 74.31 105 VAL A N 1
ATOM 837 C CA . VAL A 1 105 ? 1.568 11.890 -8.049 1.00 74.31 105 VAL A CA 1
ATOM 838 C C . VAL A 1 105 ? 2.432 11.269 -9.149 1.00 74.31 105 VAL A C 1
ATOM 840 O O . VAL A 1 105 ? 2.445 11.799 -10.254 1.00 74.31 105 VAL A O 1
ATOM 843 N N . ASP A 1 106 ? 3.085 10.134 -8.889 1.00 69.69 106 ASP A N 1
ATOM 844 C CA . ASP A 1 106 ? 3.876 9.388 -9.882 1.00 69.69 106 ASP A CA 1
ATOM 845 C C . ASP A 1 106 ? 3.038 8.926 -11.079 1.00 69.69 106 ASP A C 1
ATOM 847 O O . ASP A 1 106 ? 3.395 9.166 -12.235 1.00 69.69 106 ASP A O 1
ATOM 851 N N . PHE A 1 107 ? 1.877 8.325 -10.798 1.00 68.81 107 PHE A N 1
ATOM 852 C CA . PHE A 1 107 ? 0.930 7.886 -11.819 1.00 68.81 107 PHE A CA 1
ATOM 853 C C . PHE A 1 107 ? 0.406 9.064 -12.648 1.00 68.81 107 PHE A C 1
ATOM 855 O O . PHE A 1 107 ? 0.438 9.038 -13.877 1.00 68.81 107 PHE A O 1
ATOM 862 N N . CYS A 1 108 ? -0.024 10.144 -11.992 1.00 71.19 108 CYS A N 1
ATOM 863 C CA . CYS A 1 108 ? -0.455 11.351 -12.691 1.00 71.19 108 CYS A CA 1
ATOM 864 C C . CYS A 1 108 ? 0.679 11.922 -13.549 1.00 71.19 108 CYS A C 1
ATOM 866 O O . CYS A 1 108 ? 0.462 12.280 -14.700 1.00 71.19 108 CYS A O 1
ATOM 868 N N . ALA A 1 109 ? 1.902 11.977 -13.033 1.00 68.81 109 ALA A N 1
ATOM 869 C CA . ALA A 1 109 ? 3.009 12.580 -13.753 1.00 68.81 109 ALA A CA 1
ATOM 870 C C . ALA A 1 109 ? 3.486 11.720 -14.944 1.00 68.81 109 ALA A C 1
ATOM 872 O O . ALA A 1 109 ? 3.856 12.277 -15.976 1.00 68.81 109 ALA A O 1
ATOM 873 N N . THR A 1 110 ? 3.393 10.388 -14.864 1.00 67.12 110 THR A N 1
ATOM 874 C CA . THR A 1 110 ? 3.637 9.486 -16.010 1.00 67.12 110 THR A CA 1
ATOM 875 C C . THR A 1 110 ? 2.538 9.558 -17.072 1.00 67.12 110 THR A C 1
ATOM 877 O O . THR A 1 110 ? 2.842 9.479 -18.261 1.00 67.12 110 THR A O 1
ATOM 880 N N . VAL A 1 111 ? 1.277 9.761 -16.679 1.00 68.56 111 VAL A N 1
ATOM 881 C CA . VAL A 1 111 ? 0.148 9.913 -17.614 1.00 68.56 111 VAL A CA 1
ATOM 882 C C . VAL A 1 111 ? 0.129 11.294 -18.282 1.00 68.56 111 VAL A C 1
ATOM 884 O O . VAL A 1 111 ? -0.148 11.389 -19.476 1.00 68.56 111 VAL A O 1
ATOM 887 N N . LEU A 1 112 ? 0.423 12.370 -17.541 1.00 67.81 112 LEU A N 1
ATOM 888 C CA . LEU A 1 112 ? 0.372 13.743 -18.059 1.00 67.81 112 LEU A CA 1
ATOM 889 C C . LEU A 1 112 ? 1.613 14.153 -18.869 1.00 67.81 112 LEU A C 1
ATOM 891 O O . LEU A 1 112 ? 1.506 15.057 -19.696 1.00 67.81 112 LEU A O 1
ATOM 895 N N . ALA A 1 113 ? 2.774 13.519 -18.669 1.00 64.19 113 ALA A N 1
ATOM 896 C CA . ALA A 1 113 ? 4.011 13.858 -19.381 1.00 64.19 113 ALA A CA 1
ATOM 897 C C . ALA A 1 113 ? 4.627 12.656 -20.133 1.00 64.19 113 ALA A C 1
ATOM 899 O O . ALA A 1 113 ? 5.735 12.229 -19.807 1.00 64.19 113 ALA A O 1
ATOM 900 N N . PRO A 1 114 ? 3.962 12.120 -21.178 1.00 58.91 114 PRO A N 1
ATOM 901 C CA . PRO A 1 114 ? 4.497 11.013 -21.976 1.00 58.91 114 PRO A CA 1
ATOM 902 C C . PRO A 1 114 ? 5.711 11.405 -22.842 1.00 58.91 114 PRO A C 1
ATOM 904 O O . PRO A 1 114 ? 6.492 10.537 -23.222 1.00 58.91 114 PRO A O 1
ATOM 907 N N . ASN A 1 115 ? 5.906 12.700 -23.132 1.00 51.28 115 ASN A N 1
ATOM 908 C CA . ASN A 1 115 ? 6.994 13.206 -23.974 1.00 51.28 115 ASN A CA 1
ATOM 909 C C . ASN A 1 115 ? 7.928 14.094 -23.145 1.00 51.28 115 ASN A C 1
ATOM 911 O O . ASN A 1 115 ? 7.590 15.222 -22.794 1.00 51.28 115 ASN A O 1
ATOM 915 N N . GLY A 1 116 ? 9.088 13.540 -22.796 1.00 58.84 116 GLY A N 1
ATOM 916 C CA . GLY A 1 116 ? 10.030 14.096 -21.835 1.00 58.84 116 GLY A CA 1
ATOM 917 C C . GLY A 1 116 ? 10.498 15.524 -22.123 1.00 58.84 116 GLY A C 1
ATOM 918 O O . GLY A 1 116 ? 11.215 15.781 -23.083 1.00 58.84 116 GLY A O 1
ATOM 919 N N . THR A 1 117 ? 10.211 16.421 -21.185 1.00 47.84 117 THR A N 1
ATOM 920 C CA . THR A 1 117 ? 11.017 17.620 -20.924 1.00 47.84 117 THR A CA 1
ATOM 921 C C . THR A 1 117 ? 11.117 17.815 -19.419 1.00 47.84 117 THR A C 1
ATOM 923 O O . THR A 1 117 ? 10.523 18.725 -18.846 1.00 47.84 117 THR A O 1
ATOM 926 N N . SER A 1 118 ? 11.844 16.926 -18.753 1.00 51.12 118 SER A N 1
ATOM 927 C CA . SER A 1 118 ? 12.168 17.074 -17.336 1.00 51.12 118 SER A CA 1
ATOM 928 C C . SER A 1 118 ? 13.676 17.318 -17.207 1.00 51.12 118 SER A C 1
ATOM 930 O O . SER A 1 118 ? 14.457 16.431 -17.558 1.00 51.12 118 SER A O 1
ATOM 932 N N . PRO A 1 119 ? 14.121 18.491 -16.710 1.00 49.81 119 PRO A N 1
ATOM 933 C CA . PRO A 1 119 ? 15.513 18.701 -16.313 1.00 49.81 119 PRO A CA 1
ATOM 934 C C . PRO A 1 119 ? 15.929 17.565 -15.369 1.00 49.81 119 PRO A C 1
ATOM 936 O O . PRO A 1 119 ? 15.116 17.152 -14.539 1.00 49.81 119 PRO A O 1
ATOM 939 N N . GLY A 1 120 ? 17.159 17.052 -15.487 1.00 55.44 120 GLY A N 1
ATOM 940 C CA . GLY A 1 120 ? 17.620 15.777 -14.903 1.00 55.44 120 GLY A CA 1
ATOM 941 C C . GLY A 1 120 ? 17.336 15.503 -13.412 1.00 55.44 120 GLY A C 1
ATOM 942 O O . GLY A 1 120 ? 17.482 14.365 -12.978 1.00 55.44 120 GLY A O 1
ATOM 943 N N . GLY A 1 121 ? 16.868 16.484 -12.633 1.00 60.75 121 GLY A N 1
ATOM 944 C CA . GLY A 1 121 ? 16.358 16.294 -11.273 1.00 60.75 121 GLY A CA 1
ATOM 945 C C . GLY A 1 121 ? 15.041 15.510 -11.184 1.00 60.75 121 GLY A C 1
ATOM 946 O O . GLY A 1 121 ? 14.897 14.678 -10.292 1.00 60.75 121 GLY A O 1
ATOM 947 N N . PHE A 1 122 ? 14.097 15.689 -12.117 1.00 62.44 122 PHE A N 1
ATOM 948 C CA . PHE A 1 122 ? 12.810 14.978 -12.047 1.00 62.44 122 PHE A CA 1
ATOM 949 C C . PHE A 1 122 ? 12.969 13.478 -12.295 1.00 62.44 122 PHE A C 1
ATOM 951 O O . PHE A 1 122 ? 12.335 12.689 -11.607 1.00 62.44 122 PHE A O 1
ATOM 958 N N . ALA A 1 123 ? 13.859 13.062 -13.202 1.00 66.06 123 ALA A N 1
ATOM 959 C CA . ALA A 1 123 ? 14.127 11.643 -13.449 1.00 66.06 123 ALA A CA 1
ATOM 960 C C . ALA A 1 123 ? 14.601 10.910 -12.179 1.00 66.06 123 ALA A C 1
ATOM 962 O O . ALA A 1 123 ? 14.200 9.775 -11.931 1.00 66.06 123 ALA A O 1
ATOM 963 N N . THR A 1 124 ? 15.414 11.569 -11.349 1.00 73.81 124 THR A N 1
ATOM 964 C CA . THR A 1 124 ? 15.849 11.036 -10.051 1.00 73.81 124 THR A CA 1
ATOM 965 C C . THR A 1 124 ? 14.692 10.963 -9.057 1.00 73.81 124 THR A C 1
ATOM 967 O O . THR A 1 124 ? 14.545 9.951 -8.378 1.00 73.81 124 THR A O 1
ATOM 970 N N . VAL A 1 125 ? 13.831 11.982 -9.007 1.00 69.25 125 VAL A N 1
ATOM 971 C CA . VAL A 1 125 ? 12.632 11.980 -8.151 1.00 69.25 125 VAL A CA 1
ATOM 972 C C . VAL A 1 125 ? 11.672 10.854 -8.547 1.00 69.25 125 VAL A C 1
ATOM 974 O O . VAL A 1 125 ? 11.253 10.097 -7.680 1.00 69.25 125 VAL A O 1
ATOM 977 N N . PHE A 1 126 ? 11.408 10.662 -9.841 1.00 66.25 126 PHE A N 1
ATOM 978 C CA . PHE A 1 126 ? 10.613 9.540 -10.358 1.00 66.25 126 PHE A CA 1
ATOM 979 C C . PHE A 1 126 ? 11.197 8.177 -9.960 1.00 66.25 126 PHE A C 1
ATOM 981 O O . PHE A 1 126 ? 10.463 7.280 -9.552 1.00 66.25 126 PHE A O 1
ATOM 988 N N . ARG A 1 127 ? 12.528 8.010 -10.016 1.00 71.06 127 ARG A N 1
ATOM 989 C CA . ARG A 1 127 ? 13.183 6.780 -9.531 1.00 71.06 127 ARG A CA 1
ATOM 990 C C . ARG A 1 127 ? 12.978 6.579 -8.033 1.00 71.06 127 ARG A C 1
ATOM 992 O O . ARG A 1 127 ? 12.672 5.469 -7.618 1.00 71.06 127 ARG A O 1
ATOM 999 N N . ILE A 1 128 ? 13.128 7.630 -7.230 1.00 76.31 128 ILE A N 1
ATOM 1000 C CA . ILE A 1 128 ? 12.935 7.550 -5.777 1.00 76.31 128 ILE A CA 1
ATOM 1001 C C . ILE A 1 128 ? 11.479 7.219 -5.446 1.00 76.31 128 ILE A C 1
ATOM 1003 O O . ILE A 1 128 ? 11.248 6.350 -4.616 1.00 76.31 128 ILE A O 1
ATOM 1007 N N . ILE A 1 129 ? 10.500 7.835 -6.114 1.00 68.38 129 ILE A N 1
ATOM 1008 C CA . ILE A 1 129 ? 9.081 7.542 -5.875 1.00 68.38 129 ILE A CA 1
ATOM 1009 C C . ILE A 1 129 ? 8.747 6.095 -6.260 1.00 68.38 129 ILE A C 1
ATOM 1011 O O . ILE A 1 129 ? 8.081 5.399 -5.488 1.00 68.38 129 ILE A O 1
ATOM 1015 N N . ARG A 1 130 ? 9.291 5.600 -7.382 1.00 68.94 130 ARG A N 1
ATOM 1016 C CA . ARG A 1 130 ? 9.246 4.170 -7.713 1.00 68.94 130 ARG A CA 1
ATOM 1017 C C . ARG A 1 130 ? 9.815 3.320 -6.579 1.00 68.94 130 ARG A C 1
ATOM 1019 O O . ARG A 1 130 ? 9.161 2.378 -6.165 1.00 68.94 130 ARG A O 1
ATOM 1026 N N . LEU A 1 131 ? 10.972 3.653 -6.011 1.00 73.50 131 LEU A N 1
ATOM 1027 C CA . LEU A 1 131 ? 11.547 2.899 -4.886 1.00 73.50 131 LEU A CA 1
ATOM 1028 C C . LEU A 1 131 ? 10.708 3.008 -3.601 1.00 73.50 131 LEU A C 1
ATOM 1030 O O . LEU A 1 131 ? 10.567 2.028 -2.871 1.00 73.50 131 LEU A O 1
ATOM 1034 N N . CYS A 1 132 ? 10.077 4.157 -3.345 1.00 69.56 132 CYS A N 1
ATOM 1035 C CA . CYS A 1 132 ? 9.176 4.364 -2.211 1.00 69.56 132 CYS A CA 1
ATOM 1036 C C . CYS A 1 132 ? 7.962 3.425 -2.230 1.00 69.56 132 CYS A C 1
ATOM 1038 O O . CYS A 1 132 ? 7.348 3.222 -1.185 1.00 69.56 132 CYS A O 1
ATOM 1040 N N . ARG A 1 133 ? 7.622 2.784 -3.358 1.00 70.56 133 ARG A N 1
ATOM 1041 C CA . ARG A 1 133 ? 6.571 1.753 -3.388 1.00 70.56 133 ARG A CA 1
ATOM 1042 C C . ARG A 1 133 ? 6.918 0.527 -2.537 1.00 70.56 133 ARG A C 1
ATOM 1044 O O . ARG A 1 133 ? 6.004 -0.073 -1.984 1.00 70.56 133 ARG A O 1
ATOM 1051 N N . ILE A 1 134 ? 8.204 0.219 -2.326 1.00 75.12 134 ILE A N 1
ATOM 1052 C CA . ILE A 1 134 ? 8.653 -0.838 -1.396 1.00 75.12 134 ILE A CA 1
ATOM 1053 C C . ILE A 1 134 ? 8.237 -0.513 0.046 1.00 75.12 134 ILE A C 1
ATOM 1055 O O . ILE A 1 134 ? 7.939 -1.421 0.820 1.00 75.12 134 ILE A O 1
ATOM 1059 N N . LEU A 1 135 ? 8.105 0.775 0.400 1.00 72.69 135 LEU A N 1
ATOM 1060 C CA . LEU A 1 135 ? 7.620 1.199 1.720 1.00 72.69 135 LEU A CA 1
ATOM 1061 C C . LEU A 1 135 ? 6.215 0.660 2.030 1.00 72.69 135 LEU A C 1
ATOM 1063 O O . LEU A 1 135 ? 5.845 0.522 3.192 1.00 72.69 135 LEU A O 1
ATOM 1067 N N . ARG A 1 136 ? 5.443 0.283 1.005 1.00 70.25 136 ARG A N 1
ATOM 1068 C CA . ARG A 1 136 ? 4.131 -0.353 1.165 1.00 70.25 136 ARG A CA 1
ATOM 1069 C C . ARG A 1 136 ? 4.227 -1.734 1.814 1.00 70.25 136 ARG A C 1
ATOM 1071 O O . ARG A 1 136 ? 3.338 -2.076 2.586 1.00 70.25 136 ARG A O 1
ATOM 1078 N N . MET A 1 137 ? 5.304 -2.493 1.581 1.00 74.94 137 MET A N 1
ATOM 1079 C CA . MET A 1 137 ? 5.530 -3.778 2.261 1.00 74.94 137 MET A CA 1
ATOM 1080 C C . MET A 1 137 ? 5.762 -3.604 3.759 1.00 74.94 137 MET A C 1
ATOM 1082 O O . MET A 1 137 ? 5.369 -4.470 4.533 1.00 74.94 137 MET A O 1
ATOM 1086 N N . PHE A 1 138 ? 6.312 -2.467 4.200 1.00 74.19 138 PHE A N 1
ATOM 1087 C CA . PHE A 1 138 ? 6.502 -2.186 5.627 1.00 74.19 138 PHE A CA 1
ATOM 1088 C C . PHE A 1 138 ? 5.175 -2.109 6.392 1.00 74.19 138 PHE A C 1
ATOM 1090 O O . PHE A 1 138 ? 5.178 -2.212 7.615 1.00 74.19 138 PHE A O 1
ATOM 1097 N N . ARG A 1 139 ? 4.022 -2.027 5.713 1.00 70.12 139 ARG A N 1
ATOM 1098 C CA . ARG A 1 139 ? 2.715 -2.183 6.369 1.00 70.12 139 ARG A CA 1
ATOM 1099 C C . ARG A 1 139 ? 2.530 -3.538 7.032 1.00 70.12 139 ARG A C 1
ATOM 1101 O O . ARG A 1 139 ? 1.801 -3.608 8.018 1.00 70.12 139 ARG A O 1
ATOM 1108 N N . ILE A 1 140 ? 3.229 -4.581 6.578 1.00 77.50 140 ILE A N 1
ATOM 1109 C CA . ILE A 1 140 ? 3.219 -5.886 7.250 1.00 77.50 140 ILE A CA 1
ATOM 1110 C C . ILE A 1 140 ? 3.668 -5.772 8.714 1.00 77.50 140 ILE A C 1
ATOM 1112 O O . ILE A 1 140 ? 3.202 -6.519 9.568 1.00 77.50 140 ILE A O 1
ATOM 1116 N N . ILE A 1 141 ? 4.488 -4.768 9.042 1.00 78.75 141 ILE A N 1
ATOM 1117 C CA . ILE A 1 141 ? 4.941 -4.498 10.408 1.00 78.75 141 ILE A CA 1
ATOM 1118 C C . ILE A 1 141 ? 3.766 -4.137 11.326 1.00 78.75 141 ILE A C 1
ATOM 1120 O O . ILE A 1 141 ? 3.798 -4.484 12.505 1.00 78.75 141 ILE A O 1
ATOM 1124 N N . ARG A 1 142 ? 2.692 -3.510 10.818 1.00 73.38 142 ARG A N 1
ATOM 1125 C CA . ARG A 1 142 ? 1.489 -3.245 11.630 1.00 73.38 142 ARG A CA 1
ATOM 1126 C C . ARG A 1 142 ? 0.803 -4.545 12.052 1.00 73.38 142 ARG A C 1
ATOM 1128 O O . ARG A 1 142 ? 0.422 -4.664 13.214 1.00 73.38 142 ARG A O 1
ATOM 1135 N N . PHE A 1 143 ? 0.727 -5.529 11.155 1.00 72.56 143 PHE A N 1
ATOM 1136 C CA . PHE A 1 143 ? 0.224 -6.867 11.482 1.00 72.56 143 PHE A CA 1
ATOM 1137 C C . PHE A 1 143 ? 1.152 -7.593 12.465 1.00 72.56 143 PHE A C 1
ATOM 1139 O O . PHE A 1 143 ? 0.690 -8.164 13.450 1.00 72.56 143 PHE A O 1
ATOM 1146 N N . LEU A 1 144 ? 2.472 -7.499 12.265 1.00 80.81 144 LEU A N 1
ATOM 1147 C CA . LEU A 1 144 ? 3.451 -8.078 13.192 1.00 80.81 144 LEU A CA 1
ATOM 1148 C C . LEU A 1 144 ? 3.372 -7.458 14.591 1.00 80.81 144 LEU A C 1
ATOM 1150 O O . LEU A 1 144 ? 3.537 -8.172 15.573 1.00 80.81 144 LEU A O 1
ATOM 1154 N N . LYS A 1 145 ? 3.078 -6.157 14.707 1.00 80.75 145 LYS A N 1
ATOM 1155 C CA . LYS A 1 145 ? 2.887 -5.490 16.001 1.00 80.75 145 LYS A CA 1
ATOM 1156 C C . LYS A 1 145 ? 1.690 -6.068 16.761 1.00 80.75 145 LYS A C 1
ATOM 1158 O O . LYS A 1 145 ? 1.801 -6.305 17.959 1.00 80.75 145 LYS A O 1
ATOM 1163 N N . GLN A 1 146 ? 0.568 -6.310 16.083 1.00 80.12 146 GLN A N 1
ATOM 1164 C CA . GLN A 1 146 ? -0.605 -6.939 16.703 1.00 80.12 146 GLN A CA 1
ATOM 1165 C C . GLN A 1 146 ? -0.289 -8.367 17.166 1.00 80.12 146 GLN A C 1
ATOM 1167 O O . GLN A 1 146 ? -0.605 -8.729 18.298 1.00 80.12 146 GLN A O 1
ATOM 1172 N N . LEU A 1 147 ? 0.413 -9.142 16.333 1.00 84.81 147 LEU A N 1
ATOM 1173 C CA . LEU A 1 147 ? 0.851 -10.492 16.686 1.00 84.81 147 LEU A CA 1
ATOM 1174 C C . LEU A 1 147 ? 1.832 -10.493 17.869 1.00 84.81 147 LEU A C 1
ATOM 1176 O O . LEU A 1 147 ? 1.714 -11.324 18.765 1.00 84.81 147 LEU A O 1
ATOM 1180 N N . TYR A 1 148 ? 2.772 -9.545 17.896 1.00 89.38 148 TYR A N 1
ATOM 1181 C CA . TYR A 1 148 ? 3.726 -9.373 18.990 1.00 89.38 148 TYR A CA 1
ATOM 1182 C C . TYR A 1 148 ? 3.019 -9.067 20.314 1.00 89.38 148 TYR A C 1
ATOM 1184 O O . TYR A 1 148 ? 3.336 -9.686 21.323 1.00 89.38 148 TYR A O 1
ATOM 1192 N N . LEU A 1 149 ? 2.042 -8.154 20.313 1.00 89.06 149 LEU A N 1
ATOM 1193 C CA . LEU A 1 149 ? 1.274 -7.816 21.515 1.00 89.06 149 LEU A CA 1
ATOM 1194 C C . LEU A 1 149 ? 0.466 -9.012 22.035 1.00 89.06 149 LEU A C 1
ATOM 1196 O O . LEU A 1 149 ? 0.440 -9.250 23.240 1.00 89.06 149 LEU A O 1
ATOM 1200 N N . LEU A 1 150 ? -0.143 -9.788 21.135 1.00 90.06 150 LEU A N 1
ATOM 1201 C CA . LEU A 1 150 ? -0.849 -11.020 21.491 1.00 90.06 150 LEU A CA 1
ATOM 1202 C C . LEU A 1 150 ? 0.106 -12.048 22.121 1.00 90.06 150 LEU A C 1
ATOM 1204 O O . LEU A 1 150 ? -0.173 -12.588 23.188 1.00 90.06 150 LEU A O 1
ATOM 1208 N N . ALA A 1 151 ? 1.246 -12.300 21.472 1.00 91.50 151 ALA A N 1
ATOM 1209 C CA . ALA A 1 151 ? 2.259 -13.231 21.961 1.00 91.50 151 ALA A CA 1
ATOM 1210 C C . ALA A 1 151 ? 2.818 -12.797 23.324 1.00 91.50 151 ALA A C 1
ATOM 1212 O O . ALA A 1 151 ? 2.951 -13.625 24.221 1.00 91.50 151 ALA A O 1
ATOM 1213 N N . TYR A 1 152 ? 3.087 -11.501 23.498 1.00 93.81 152 TYR A N 1
ATOM 1214 C CA . TYR A 1 152 ? 3.531 -10.931 24.766 1.00 93.81 152 TYR A CA 1
ATOM 1215 C C . TYR A 1 152 ? 2.504 -11.166 25.883 1.00 93.81 152 TYR A C 1
ATOM 1217 O O . TYR A 1 152 ? 2.876 -11.635 26.954 1.00 93.81 152 TYR A O 1
ATOM 1225 N N . GLY A 1 153 ? 1.212 -10.945 25.610 1.00 92.50 153 GLY A N 1
ATOM 1226 C CA . GLY A 1 153 ? 0.143 -11.208 26.577 1.00 92.50 153 GLY A CA 1
ATOM 1227 C C . GLY A 1 153 ? 0.048 -12.678 27.003 1.00 92.50 153 GLY A C 1
ATOM 1228 O O . GLY A 1 153 ? -0.187 -12.960 28.175 1.00 92.50 153 GLY A O 1
ATOM 1229 N N . PHE A 1 154 ? 0.286 -13.629 26.091 1.00 94.44 154 PHE A N 1
ATOM 1230 C CA . PHE A 1 154 ? 0.353 -15.051 26.453 1.00 94.44 154 PHE A CA 1
ATOM 1231 C C . PHE A 1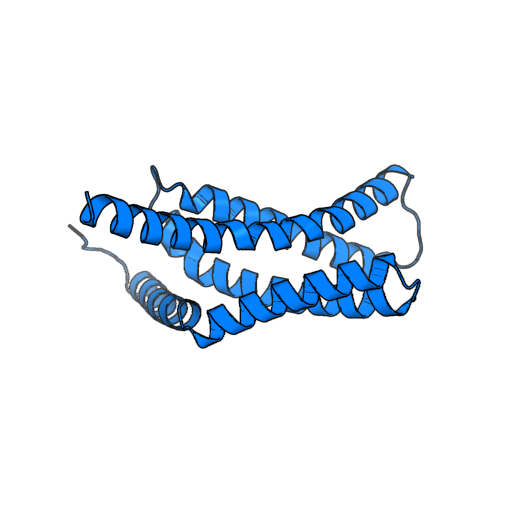 154 ? 1.557 -15.384 27.333 1.00 94.44 154 PHE A C 1
ATOM 1233 O O . PHE A 1 154 ? 1.426 -16.183 28.256 1.00 94.44 154 PHE A O 1
ATOM 1240 N N . VAL A 1 155 ? 2.719 -14.791 27.050 1.00 95.38 155 VAL A N 1
ATOM 1241 C CA . VAL A 1 155 ? 3.934 -15.000 27.849 1.00 95.38 155 VAL A CA 1
ATOM 1242 C C . VAL A 1 155 ? 3.756 -14.437 29.256 1.00 95.38 155 VAL A C 1
ATOM 1244 O O . VAL A 1 155 ? 4.107 -15.108 30.219 1.00 95.38 155 VAL A O 1
ATOM 1247 N N . GLU A 1 156 ? 3.172 -13.246 29.384 1.00 95.88 156 GLU A N 1
ATOM 1248 C CA . GLU A 1 156 ? 2.894 -12.619 30.679 1.00 95.88 156 GLU A CA 1
ATOM 1249 C C . GLU A 1 156 ? 1.856 -13.402 31.493 1.00 95.88 156 GLU A C 1
ATOM 1251 O O . GLU A 1 156 ? 2.005 -13.527 32.700 1.00 95.88 156 GLU A O 1
ATOM 1256 N N . ALA A 1 157 ? 0.846 -13.994 30.848 1.00 93.00 157 ALA A N 1
ATOM 1257 C CA . ALA A 1 157 ? -0.137 -14.843 31.526 1.00 93.00 157 ALA A CA 1
ATOM 1258 C C . ALA A 1 157 ? 0.408 -16.224 31.944 1.00 93.00 157 ALA A C 1
ATOM 1260 O O . ALA A 1 157 ? -0.223 -16.911 32.747 1.00 93.00 157 ALA A O 1
ATOM 1261 N N . ALA A 1 158 ? 1.528 -16.661 31.360 1.00 90.81 158 ALA A N 1
ATOM 1262 C CA . ALA A 1 158 ? 2.157 -17.951 31.639 1.00 90.81 158 ALA A CA 1
ATOM 1263 C C . ALA A 1 158 ? 3.264 -17.882 32.711 1.00 90.81 158 ALA A C 1
ATOM 1265 O O . ALA A 1 158 ? 3.715 -18.938 33.164 1.00 90.81 158 ALA A O 1
ATOM 1266 N N . LEU A 1 159 ? 3.708 -16.675 33.082 1.00 82.31 159 LEU A N 1
ATOM 1267 C CA . LEU A 1 159 ? 4.679 -16.393 34.149 1.00 82.31 159 LEU A CA 1
ATOM 1268 C C . LEU A 1 159 ? 3.975 -16.132 35.487 1.00 82.31 159 LEU A C 1
ATOM 1270 O O . LEU A 1 159 ? 4.551 -16.552 36.516 1.00 82.31 159 LEU A O 1
#

Organism: NCBI:txid327968

Nearest PDB structures (foldseek):
  7eeb-assembly1_B  TM=6.686E-01  e=1.252E-02  Mus musculus
  5ek0-assembly1_B  TM=6.702E-01  e=4.174E-02  unclassified
  6uz0-assembly1_A  TM=6.689E-01  e=1.314E-01  Rattus norvegicus

pLDDT: mean 74.46, std 10.99, range [41.5, 95.88]

Radius of gyration: 19.59 Å; Cα contacts (8 Å, |Δi|>4): 47; chains: 1; bounding box: 45×37×58 Å

Solvent-accessible surface area (backbone atoms only — not comparable to full-atom values): 9193 Å² total; per-residue (Å²): 129,88,82,80,72,51,77,68,52,52,53,51,51,52,55,27,53,55,44,48,55,57,60,66,29,68,67,50,49,51,51,53,52,51,51,53,52,50,52,52,51,50,56,55,49,54,74,79,45,94,56,87,62,50,62,57,55,51,50,50,53,46,49,54,52,43,51,56,47,50,52,53,42,66,43,47,46,67,63,53,68,74,53,68,83,89,56,75,65,56,57,58,51,51,51,51,48,52,54,43,51,49,53,50,51,51,52,48,51,56,69,76,49,79,74,85,85,63,68,78,65,50,61,54,50,53,51,48,52,59,56,51,57,59,59,60,61,58,55,55,52,61,57,50,50,56,52,48,54,53,53,49,52,53,54,64,74,73,109

Mean predicted aligned error: 10.08 Å